Protein AF-A0A3D0MFG4-F1 (afdb_monomer)

Radius of gyration: 16.21 Å; Cα contacts (8 Å, |Δi|>4): 450; chains: 1; bounding box: 37×34×42 Å

Mean predicted aligned error: 3.25 Å

Sequence (166 aa):
GDESFPHTHDQAILLTYISLAGGPQNGRVGVNTDYAAEAFTHKVSNAGPGLFHIMALVHDGPGQPLSENDLPSGMRVDPELENPWFRSYRYQLAPGESTDLQSHINPSFVILGSEGLAHVSREDGVTRELAHAGEWAWREQDSTYQITNVGDTPVAITVNEGRLQQ

Structure (mmCIF, N/CA/C/O backbone):
data_AF-A0A3D0MFG4-F1
#
_entry.id   AF-A0A3D0MFG4-F1
#
loop_
_atom_site.group_PDB
_atom_site.id
_atom_site.type_symbol
_atom_sit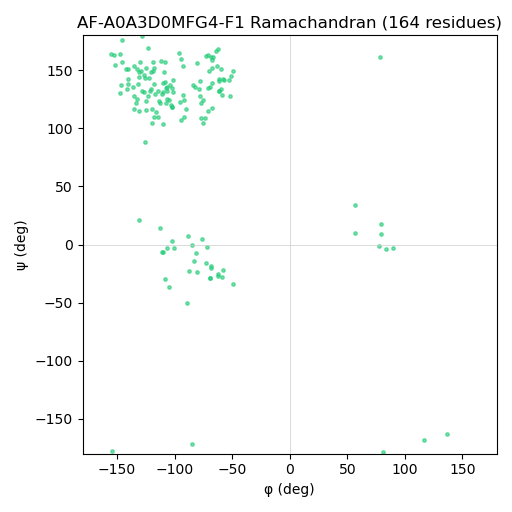e.label_atom_id
_atom_site.label_alt_id
_atom_site.label_comp_id
_atom_site.label_asym_id
_atom_site.label_entity_id
_atom_site.label_seq_id
_atom_site.pdbx_PDB_ins_code
_atom_site.Cartn_x
_atom_site.Cartn_y
_atom_site.Cartn_z
_atom_site.occupancy
_atom_site.B_iso_or_equiv
_atom_site.auth_seq_id
_atom_site.auth_comp_id
_atom_site.auth_asym_id
_atom_site.auth_atom_id
_atom_site.pdbx_PDB_model_num
ATOM 1 N N . GLY A 1 1 ? -10.976 -14.661 -20.027 1.00 84.00 1 GLY A N 1
ATOM 2 C CA . GLY A 1 1 ? -9.821 -14.007 -19.408 1.00 84.00 1 GLY A CA 1
ATOM 3 C C . GLY A 1 1 ? -9.540 -12.735 -20.160 1.00 84.00 1 GLY A C 1
ATOM 4 O O . GLY A 1 1 ? -9.895 -12.667 -21.332 1.00 84.00 1 GLY A O 1
ATOM 5 N N . ASP A 1 2 ? -8.913 -11.782 -19.488 1.00 92.81 2 ASP A N 1
ATOM 6 C CA . ASP A 1 2 ? -8.608 -10.456 -20.020 1.00 92.81 2 ASP A CA 1
ATOM 7 C C . ASP A 1 2 ? -7.094 -10.246 -20.039 1.00 92.81 2 ASP A C 1
ATOM 9 O O . ASP A 1 2 ? -6.350 -10.901 -19.307 1.00 92.81 2 ASP A O 1
ATOM 13 N N . GLU A 1 3 ? -6.625 -9.340 -20.887 1.00 96.00 3 GLU A N 1
ATOM 14 C CA . GLU A 1 3 ? -5.213 -8.991 -21.000 1.00 96.00 3 GLU A CA 1
ATOM 15 C C . GLU A 1 3 ? -5.084 -7.481 -21.196 1.00 96.00 3 GLU A C 1
ATOM 17 O O . GLU A 1 3 ? -5.857 -6.874 -21.940 1.00 96.00 3 GLU A O 1
ATOM 22 N N . SER A 1 4 ? -4.112 -6.867 -20.523 1.00 95.75 4 SER A N 1
ATOM 23 C CA . SER A 1 4 ? -3.796 -5.457 -20.728 1.00 95.75 4 SER A CA 1
ATOM 24 C C . SER A 1 4 ? -3.208 -5.220 -22.120 1.00 95.75 4 SER A C 1
ATOM 26 O O . SER A 1 4 ? -2.582 -6.094 -22.724 1.00 95.75 4 SER A O 1
ATOM 28 N N . PHE A 1 5 ? -3.274 -3.981 -22.599 1.00 97.56 5 PHE A N 1
ATOM 29 C CA . PHE A 1 5 ? -2.404 -3.579 -23.700 1.00 97.56 5 PHE A CA 1
ATOM 30 C C . PHE A 1 5 ? -0.924 -3.655 -23.287 1.00 97.56 5 PHE A C 1
ATOM 32 O O . PHE A 1 5 ? -0.610 -3.558 -22.089 1.00 97.56 5 PHE A O 1
ATOM 39 N N . PRO A 1 6 ? -0.013 -3.853 -24.260 1.00 97.69 6 PRO A N 1
ATOM 40 C CA . PRO A 1 6 ? 1.410 -3.749 -23.991 1.00 97.69 6 PRO A CA 1
ATOM 41 C C . PRO A 1 6 ? 1.732 -2.342 -23.487 1.00 97.69 6 PRO A C 1
ATOM 43 O O . PRO A 1 6 ? 1.263 -1.356 -24.054 1.00 97.69 6 PRO A O 1
ATOM 46 N N . HIS A 1 7 ? 2.514 -2.260 -22.419 1.00 96.31 7 HIS A N 1
ATOM 47 C CA . HIS A 1 7 ? 2.952 -1.002 -21.824 1.00 96.31 7 HIS A CA 1
ATOM 48 C C . HIS A 1 7 ? 4.361 -1.151 -21.261 1.00 96.31 7 HIS A C 1
ATOM 50 O O . HIS A 1 7 ? 4.804 -2.267 -20.981 1.00 96.31 7 HIS A O 1
ATOM 56 N N . THR A 1 8 ? 5.053 -0.024 -21.131 1.00 96.25 8 THR A N 1
ATOM 57 C CA . THR A 1 8 ? 6.445 0.037 -20.684 1.00 96.25 8 THR A CA 1
ATOM 58 C C . THR A 1 8 ? 6.521 0.617 -19.287 1.00 96.25 8 THR A C 1
ATOM 60 O O . THR A 1 8 ? 5.820 1.582 -18.992 1.00 96.25 8 THR A O 1
ATOM 63 N N . HIS A 1 9 ? 7.397 0.043 -18.470 1.00 96.00 9 HIS A N 1
ATOM 64 C CA . HIS A 1 9 ? 7.850 0.632 -17.216 1.00 96.00 9 HIS A CA 1
ATOM 65 C C . HIS A 1 9 ? 9.352 0.870 -17.284 1.00 96.00 9 HIS A C 1
ATOM 67 O O . HIS A 1 9 ? 10.082 0.008 -17.767 1.00 96.00 9 HIS A O 1
ATOM 73 N N . ASP A 1 10 ? 9.791 2.016 -16.785 1.00 96.25 10 ASP A N 1
ATOM 74 C CA . ASP A 1 10 ? 11.189 2.444 -16.653 1.00 96.25 10 ASP A CA 1
ATOM 75 C C . ASP A 1 10 ? 11.492 2.967 -15.231 1.00 96.25 10 ASP A C 1
ATOM 77 O O . ASP A 1 10 ? 12.440 3.712 -14.998 1.00 96.25 10 ASP A O 1
ATOM 81 N N . GLN A 1 11 ? 10.659 2.569 -14.265 1.00 96.94 11 GLN A N 1
ATOM 82 C CA . GLN A 1 11 ? 10.651 3.042 -12.882 1.00 96.94 11 GLN A CA 1
ATOM 83 C C . GLN A 1 11 ? 10.504 1.857 -11.927 1.00 96.94 11 GLN A C 1
ATOM 85 O O . GLN A 1 11 ? 9.905 0.840 -12.281 1.00 96.94 11 GLN A O 1
ATOM 90 N N . ALA A 1 12 ? 11.003 1.981 -10.695 1.00 97.50 12 ALA A N 1
ATOM 91 C CA . ALA A 1 12 ? 10.812 0.944 -9.684 1.00 97.50 12 ALA A CA 1
ATOM 92 C C . ALA A 1 12 ? 9.332 0.859 -9.285 1.00 97.50 12 ALA A C 1
ATOM 94 O O . ALA A 1 12 ? 8.671 1.884 -9.103 1.00 97.50 12 ALA A O 1
ATOM 95 N N . ILE A 1 13 ? 8.813 -0.361 -9.121 1.00 97.88 13 ILE A N 1
ATOM 96 C CA . ILE A 1 13 ? 7.400 -0.590 -8.790 1.00 97.88 13 ILE A CA 1
ATOM 97 C C . ILE A 1 13 ? 7.265 -1.503 -7.581 1.00 97.88 13 ILE A C 1
ATOM 99 O O . ILE A 1 13 ? 7.852 -2.586 -7.545 1.00 97.88 13 ILE A O 1
ATOM 103 N N . LEU A 1 14 ? 6.421 -1.094 -6.639 1.00 98.44 14 LEU A N 1
ATOM 104 C CA . LEU A 1 14 ? 5.855 -1.931 -5.591 1.00 98.44 14 LEU A CA 1
ATOM 105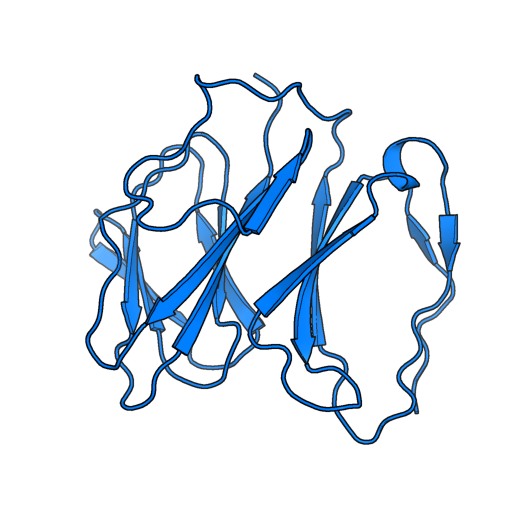 C C . LEU A 1 14 ? 4.422 -2.313 -5.965 1.00 98.44 14 LEU A C 1
ATOM 107 O O . LEU A 1 14 ? 3.608 -1.469 -6.333 1.00 98.44 14 LEU A O 1
ATOM 111 N N . LEU A 1 15 ? 4.111 -3.597 -5.855 1.00 98.25 15 LEU A N 1
ATOM 112 C CA . LEU A 1 15 ? 2.800 -4.167 -6.125 1.00 98.25 15 LEU A CA 1
ATOM 113 C C . LEU A 1 15 ? 2.202 -4.686 -4.823 1.00 98.25 15 LEU A C 1
ATOM 115 O O . LEU A 1 15 ? 2.787 -5.560 -4.186 1.00 98.25 15 LEU A O 1
ATOM 119 N N . THR A 1 16 ? 1.015 -4.207 -4.469 1.00 98.62 16 THR A N 1
ATOM 120 C CA . THR A 1 16 ? 0.172 -4.802 -3.429 1.00 98.62 16 THR A CA 1
ATOM 121 C C . THR A 1 16 ? -0.933 -5.605 -4.096 1.00 98.62 16 THR A C 1
ATOM 123 O O . THR A 1 16 ? -1.753 -5.070 -4.842 1.00 98.62 16 THR A O 1
ATOM 126 N N . TYR A 1 17 ? -0.957 -6.906 -3.834 1.00 98.19 17 TYR A N 1
ATOM 127 C CA . TYR A 1 17 ? -1.917 -7.831 -4.412 1.00 98.19 17 TYR A CA 1
ATOM 128 C C . TYR A 1 17 ? -3.158 -7.918 -3.519 1.00 98.19 17 TYR A C 1
ATOM 130 O O . TYR A 1 17 ? -3.083 -8.390 -2.383 1.00 98.19 17 TYR A O 1
ATOM 138 N N . ILE A 1 18 ? -4.309 -7.494 -4.044 1.00 98.44 18 ILE A N 1
ATOM 139 C CA . ILE A 1 18 ? -5.608 -7.601 -3.365 1.00 98.44 18 ILE A CA 1
ATOM 140 C C . ILE A 1 18 ? -6.254 -8.939 -3.716 1.00 98.44 18 ILE A C 1
ATOM 142 O O . ILE A 1 18 ? -6.612 -9.722 -2.836 1.00 98.44 18 ILE A O 1
ATOM 146 N N . SER A 1 19 ? -6.316 -9.260 -5.008 1.00 97.62 19 SER A N 1
ATOM 147 C CA . SER A 1 19 ? -6.799 -10.545 -5.514 1.00 97.62 19 SER A CA 1
ATOM 148 C C . SER A 1 19 ? -6.156 -10.909 -6.852 1.00 97.62 19 SER A C 1
ATOM 150 O O . SER A 1 19 ? -5.680 -10.057 -7.602 1.00 97.62 19 SER A O 1
ATOM 152 N N . LEU A 1 20 ? -6.109 -12.209 -7.130 1.00 95.88 20 LEU A N 1
ATOM 153 C CA . LEU A 1 20 ? -5.687 -12.785 -8.405 1.00 95.88 20 LEU A CA 1
ATOM 154 C C . LEU A 1 20 ? -6.754 -13.777 -8.889 1.00 95.88 20 LEU A C 1
ATOM 156 O O . LEU A 1 20 ? -7.724 -14.060 -8.186 1.00 95.88 20 LEU A O 1
ATOM 160 N N . ALA A 1 21 ? -6.533 -14.389 -10.056 1.00 93.81 21 ALA A N 1
ATOM 161 C CA . ALA A 1 21 ? -7.414 -15.419 -10.618 1.00 93.81 21 ALA A CA 1
ATOM 162 C C . ALA A 1 21 ? -7.778 -16.540 -9.621 1.00 93.81 21 ALA A C 1
ATOM 164 O O . ALA A 1 21 ? -8.891 -17.064 -9.663 1.00 93.81 21 ALA A O 1
ATOM 165 N N . GLY A 1 22 ? -6.844 -16.886 -8.725 1.00 93.50 22 GLY A N 1
ATOM 166 C CA . GLY A 1 22 ? -7.007 -17.903 -7.682 1.00 93.50 22 GLY A CA 1
ATOM 167 C C . GLY A 1 22 ? -7.671 -17.424 -6.384 1.00 93.50 22 GLY A C 1
ATOM 168 O O . GLY A 1 22 ? -7.841 -18.235 -5.480 1.00 93.50 22 GLY A O 1
ATOM 169 N N . GLY A 1 23 ? -8.040 -16.143 -6.273 1.00 95.00 23 GLY A N 1
ATOM 170 C CA . GLY A 1 23 ? -8.718 -15.571 -5.107 1.00 95.00 23 GLY A CA 1
ATOM 171 C C . GLY A 1 23 ? -7.926 -14.481 -4.368 1.00 95.00 23 GLY A C 1
ATOM 172 O O . GLY A 1 23 ? -6.921 -13.973 -4.886 1.00 95.00 23 GLY A O 1
ATOM 173 N N . PRO A 1 24 ? -8.392 -14.096 -3.163 1.00 96.62 24 PRO A N 1
ATOM 174 C CA . PRO A 1 24 ? -7.794 -13.034 -2.358 1.00 96.62 24 PRO A CA 1
ATOM 175 C C . PRO A 1 24 ? -6.315 -13.278 -2.052 1.00 96.62 24 PRO A C 1
ATOM 177 O O . PRO A 1 24 ? -5.896 -14.403 -1.787 1.00 96.62 24 PRO A O 1
ATOM 180 N N . GLN A 1 25 ? -5.527 -12.207 -2.079 1.00 98.00 25 GLN A N 1
ATOM 181 C CA . GLN A 1 25 ? -4.101 -12.198 -1.734 1.00 98.00 25 GLN A CA 1
ATOM 182 C C . GLN A 1 25 ? -3.823 -11.432 -0.430 1.00 98.00 25 GLN A C 1
ATOM 184 O O . GLN A 1 25 ? -2.709 -11.484 0.101 1.00 98.00 25 GLN A O 1
ATOM 189 N N . ASN A 1 26 ? -4.849 -10.778 0.124 1.00 97.50 26 ASN A N 1
ATOM 190 C CA . ASN A 1 26 ? -4.843 -10.145 1.441 1.00 97.50 26 ASN A CA 1
ATOM 191 C C . ASN A 1 26 ? -3.732 -9.094 1.614 1.00 97.50 26 ASN A C 1
ATOM 193 O O . ASN A 1 26 ? -3.163 -8.984 2.699 1.00 97.50 26 ASN A O 1
ATOM 197 N N . GLY A 1 27 ? -3.380 -8.367 0.552 1.00 97.62 27 GLY A N 1
ATOM 198 C CA . GLY A 1 27 ? -2.374 -7.306 0.602 1.00 97.62 27 GLY A CA 1
ATOM 199 C C . GLY A 1 27 ? -0.919 -7.785 0.581 1.00 97.62 27 GLY A C 1
ATOM 200 O O . GLY A 1 27 ? -0.031 -7.017 0.946 1.00 97.62 27 GLY A O 1
ATOM 201 N N . ARG A 1 28 ? -0.647 -9.031 0.161 1.00 97.56 28 ARG A N 1
ATOM 202 C CA . ARG A 1 28 ? 0.730 -9.501 -0.098 1.00 97.56 28 ARG A CA 1
ATOM 203 C C . ARG A 1 28 ? 1.452 -8.516 -1.019 1.00 97.56 28 ARG A C 1
ATOM 205 O O . ARG A 1 28 ? 0.827 -7.995 -1.942 1.00 97.56 28 ARG A O 1
ATOM 212 N N . VAL A 1 29 ? 2.755 -8.324 -0.823 1.00 98.12 29 VAL A N 1
ATOM 213 C CA . VAL A 1 29 ? 3.550 -7.422 -1.668 1.00 98.12 29 VAL A CA 1
ATOM 214 C C . VAL A 1 29 ? 4.569 -8.136 -2.554 1.00 98.12 29 VAL A C 1
ATOM 216 O O . VAL A 1 29 ? 4.962 -9.278 -2.315 1.00 98.12 29 VAL A O 1
ATOM 219 N N . GLY A 1 30 ? 4.972 -7.458 -3.625 1.00 97.88 30 GLY A N 1
ATOM 220 C CA . GLY A 1 30 ? 6.092 -7.824 -4.490 1.00 97.88 30 GLY A CA 1
ATOM 221 C C . GLY A 1 30 ? 6.643 -6.589 -5.194 1.00 97.88 30 GLY A C 1
ATOM 222 O O . GLY A 1 30 ? 5.978 -5.559 -5.231 1.00 97.88 30 GLY A O 1
ATOM 223 N N . VAL A 1 31 ? 7.848 -6.674 -5.751 1.00 97.81 31 VAL A N 1
ATOM 224 C CA . VAL A 1 31 ? 8.508 -5.535 -6.407 1.00 97.81 31 VAL A CA 1
ATOM 225 C C . VAL A 1 31 ? 9.084 -5.914 -7.759 1.00 97.81 31 VAL A C 1
ATOM 227 O O . VAL A 1 31 ? 9.508 -7.049 -7.952 1.00 97.81 31 VAL A O 1
ATOM 230 N N . ASN A 1 32 ? 9.147 -4.928 -8.650 1.00 97.19 32 ASN A N 1
ATOM 231 C CA . ASN A 1 32 ? 9.938 -4.958 -9.873 1.00 97.19 32 ASN A CA 1
ATOM 232 C C . ASN A 1 32 ? 10.843 -3.719 -9.870 1.00 97.19 32 ASN A C 1
ATOM 234 O O . ASN A 1 32 ? 10.444 -2.648 -10.325 1.00 97.19 32 ASN A O 1
ATOM 238 N N . THR A 1 33 ? 12.033 -3.835 -9.279 1.00 96.81 33 THR A N 1
ATOM 239 C CA . THR A 1 33 ? 12.998 -2.722 -9.196 1.00 96.81 33 THR A CA 1
ATOM 240 C C . THR A 1 33 ? 13.911 -2.641 -10.411 1.00 96.81 33 THR A C 1
ATOM 242 O O . THR A 1 33 ? 14.411 -1.564 -10.713 1.00 96.81 33 THR A O 1
ATOM 245 N N . ASP A 1 34 ? 14.091 -3.747 -11.136 1.00 95.31 34 ASP A N 1
ATOM 246 C CA . ASP A 1 34 ? 14.975 -3.812 -12.308 1.00 95.31 34 ASP A CA 1
ATOM 247 C C . ASP A 1 34 ? 14.524 -2.865 -13.431 1.00 95.31 34 ASP A C 1
ATOM 249 O O . ASP A 1 34 ? 15.349 -2.365 -14.193 1.00 95.31 34 ASP A O 1
ATOM 253 N N . TYR A 1 35 ? 13.229 -2.531 -13.468 1.00 94.75 35 TYR A N 1
ATOM 254 C CA . TYR A 1 35 ? 12.659 -1.556 -14.399 1.00 94.75 35 TYR A CA 1
ATOM 255 C C . TYR A 1 35 ? 13.289 -0.165 -14.269 1.00 94.75 35 TYR A C 1
ATOM 257 O O . TYR A 1 35 ? 13.364 0.551 -15.259 1.00 94.75 35 TYR A O 1
ATOM 265 N N . ALA A 1 36 ? 13.800 0.206 -13.088 1.00 92.75 36 ALA A N 1
ATOM 266 C CA . ALA A 1 36 ? 14.506 1.473 -12.898 1.00 92.75 36 ALA A CA 1
ATOM 267 C C . ALA A 1 36 ? 15.866 1.530 -13.623 1.00 92.75 36 ALA A C 1
ATOM 269 O O . ALA A 1 36 ? 16.420 2.612 -13.805 1.00 92.75 36 ALA A O 1
ATOM 270 N N . ALA A 1 37 ? 16.430 0.378 -14.003 1.00 92.75 37 ALA A N 1
ATOM 271 C CA . ALA A 1 37 ? 17.692 0.286 -14.734 1.00 92.75 37 ALA A CA 1
ATOM 272 C C . ALA A 1 37 ? 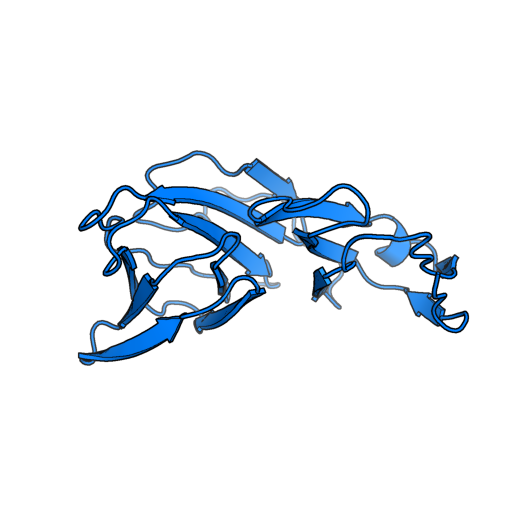17.484 -0.057 -16.217 1.00 92.75 37 ALA A C 1
ATOM 274 O O . ALA A 1 37 ? 18.212 0.450 -17.072 1.00 92.75 37 ALA A O 1
ATOM 275 N N . GLU A 1 38 ? 16.502 -0.906 -16.529 1.00 94.75 38 GLU A N 1
ATOM 276 C CA . GLU A 1 38 ? 16.191 -1.334 -17.891 1.00 94.75 38 GLU A CA 1
ATOM 277 C C . GLU A 1 38 ? 14.682 -1.292 -18.143 1.00 94.75 38 GLU A C 1
ATOM 279 O O . GLU A 1 38 ? 13.909 -2.034 -17.535 1.00 94.75 38 GLU A O 1
ATOM 284 N N . ALA A 1 39 ? 14.268 -0.437 -19.082 1.00 95.75 39 ALA A N 1
ATOM 285 C CA . ALA A 1 39 ? 12.868 -0.305 -19.450 1.00 95.75 39 ALA A CA 1
ATOM 286 C C . ALA A 1 39 ? 12.312 -1.628 -20.001 1.00 95.75 39 ALA A C 1
ATOM 288 O O . ALA A 1 39 ? 12.891 -2.233 -20.906 1.00 95.75 39 ALA A O 1
ATOM 289 N N . PHE A 1 40 ? 11.148 -2.045 -19.507 1.00 96.81 40 PHE A N 1
ATOM 290 C CA . PHE A 1 40 ? 10.544 -3.325 -19.861 1.00 96.81 40 PHE A CA 1
ATOM 291 C C . PHE A 1 40 ? 9.121 -3.151 -20.391 1.00 96.81 40 PHE A C 1
ATOM 293 O O . PHE A 1 40 ? 8.254 -2.594 -19.715 1.00 96.81 40 PHE A O 1
ATOM 300 N N . THR A 1 41 ? 8.868 -3.647 -21.606 1.00 97.62 41 THR A N 1
ATOM 301 C CA . THR A 1 41 ? 7.529 -3.687 -22.207 1.00 97.62 41 THR A CA 1
ATOM 302 C C . THR A 1 41 ? 6.880 -5.042 -21.974 1.00 97.62 41 THR A C 1
ATOM 304 O O . THR A 1 41 ? 7.386 -6.070 -22.425 1.00 97.62 41 THR A O 1
ATOM 307 N N . HIS A 1 42 ? 5.707 -5.047 -21.348 1.00 96.44 42 HIS A N 1
ATOM 308 C CA . HIS A 1 42 ? 4.984 -6.280 -21.041 1.00 96.44 42 HIS A CA 1
ATOM 309 C C . HIS A 1 42 ? 3.470 -6.132 -21.125 1.00 96.44 42 HIS A C 1
ATOM 311 O O . HIS A 1 42 ? 2.933 -5.047 -21.353 1.00 96.44 42 HIS A O 1
ATOM 317 N N . LYS A 1 43 ? 2.786 -7.257 -20.935 1.00 97.00 43 LYS A N 1
ATOM 318 C CA . LYS A 1 43 ? 1.339 -7.335 -20.766 1.00 97.00 43 LYS A CA 1
ATOM 319 C C . LYS A 1 43 ? 1.025 -8.068 -19.473 1.00 97.00 43 LYS A C 1
ATOM 321 O O . LYS A 1 43 ? 1.783 -8.941 -19.056 1.00 97.00 43 LYS A O 1
ATOM 326 N N . VAL A 1 44 ? -0.119 -7.753 -18.885 1.00 95.19 44 VAL A N 1
ATOM 327 C CA . VAL A 1 44 ? -0.640 -8.445 -17.708 1.00 95.19 44 VAL A CA 1
ATOM 328 C C . VAL A 1 44 ? -1.894 -9.203 -18.115 1.00 95.19 44 VAL A C 1
ATOM 330 O O . VAL A 1 44 ? -2.848 -8.599 -18.605 1.00 95.19 44 VAL A O 1
ATOM 333 N N . SER A 1 45 ? -1.894 -10.518 -17.913 1.00 94.88 45 SER A N 1
ATOM 334 C CA . SER A 1 45 ? -3.007 -11.396 -18.285 1.00 94.88 45 SER A CA 1
ATOM 335 C C . SER A 1 45 ? -3.726 -11.919 -17.034 1.00 94.88 45 SER A C 1
ATOM 337 O O . SER A 1 45 ? -3.093 -12.330 -16.062 1.00 94.88 45 SER A O 1
ATOM 339 N N . ASN A 1 46 ? -5.058 -11.967 -17.077 1.00 96.12 46 ASN A N 1
ATOM 340 C CA . ASN A 1 46 ? -5.909 -12.629 -16.094 1.00 96.12 46 ASN A CA 1
ATOM 341 C C . ASN A 1 46 ? -6.730 -13.727 -16.780 1.00 96.12 46 ASN A C 1
ATOM 343 O O . ASN A 1 46 ? -7.723 -13.454 -17.456 1.00 96.12 46 ASN A O 1
ATOM 347 N N . ALA A 1 47 ? -6.352 -14.990 -16.585 1.00 91.81 47 ALA A N 1
ATOM 348 C CA . ALA A 1 47 ? -7.084 -16.118 -17.161 1.00 91.81 47 ALA A CA 1
ATOM 349 C C . ALA A 1 47 ? -8.486 -16.315 -16.540 1.00 91.81 47 ALA A C 1
ATOM 351 O O . ALA A 1 47 ? -9.357 -16.899 -17.191 1.00 91.81 47 ALA A O 1
ATOM 352 N N . GLY A 1 48 ? -8.730 -15.779 -15.338 1.00 92.50 48 GLY A N 1
ATOM 353 C CA . GLY A 1 48 ? -9.940 -16.013 -14.548 1.00 92.50 48 GLY A CA 1
ATOM 354 C C . GLY A 1 48 ? -9.908 -17.336 -13.760 1.00 92.50 48 GLY A C 1
ATOM 355 O O . GLY A 1 48 ? -8.914 -18.062 -13.808 1.00 92.50 48 GLY A O 1
ATOM 356 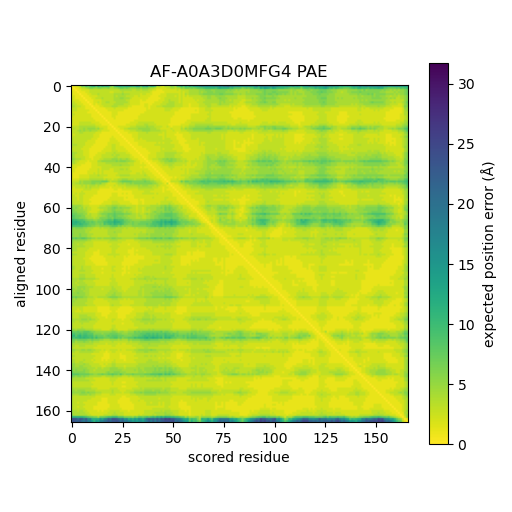N N . PRO A 1 49 ? -10.984 -17.662 -13.017 1.00 93.50 49 PRO A N 1
ATOM 357 C CA . PRO A 1 49 ? -12.258 -16.938 -12.971 1.00 93.50 49 PRO A CA 1
ATOM 358 C C . PRO A 1 49 ? -12.268 -15.732 -12.016 1.00 93.50 49 PRO A C 1
ATOM 360 O O . PRO A 1 49 ? -13.190 -14.927 -12.088 1.00 93.50 49 PRO A O 1
ATOM 363 N N . GLY A 1 50 ? -11.282 -15.604 -11.123 1.00 93.06 50 GLY A N 1
ATOM 364 C CA . GLY A 1 50 ? -11.211 -14.509 -10.154 1.00 93.06 50 GLY A CA 1
ATOM 365 C C . GLY A 1 50 ? -10.837 -13.152 -10.760 1.00 93.06 50 GLY A C 1
ATOM 366 O O . GLY A 1 50 ? -10.273 -13.063 -11.856 1.00 93.06 50 GLY A O 1
ATOM 367 N N . LEU A 1 51 ? -11.125 -12.088 -10.008 1.00 92.50 51 LEU A N 1
ATOM 368 C CA . LEU A 1 51 ? -10.662 -10.740 -10.322 1.00 92.50 51 LEU A CA 1
ATOM 369 C C . LEU A 1 51 ? -9.150 -10.641 -10.083 1.00 92.50 51 LEU A C 1
ATOM 371 O O . LEU A 1 51 ? -8.645 -11.087 -9.056 1.00 92.50 51 LEU A O 1
ATOM 375 N N . PH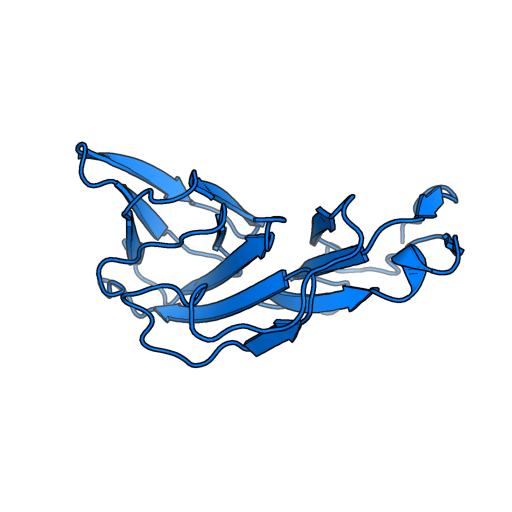E A 1 52 ? -8.441 -10.035 -11.031 1.00 95.88 52 PHE A N 1
ATOM 376 C CA . PHE A 1 52 ? -7.074 -9.572 -10.832 1.00 95.88 52 PHE A CA 1
ATOM 377 C C . PHE A 1 52 ? -7.145 -8.119 -10.358 1.00 95.88 52 PHE A C 1
ATOM 379 O O . PHE A 1 52 ? -7.524 -7.240 -11.130 1.00 95.88 52 PHE A O 1
ATOM 386 N N . HIS A 1 53 ? -6.811 -7.876 -9.093 1.00 96.75 53 HIS A N 1
ATOM 387 C CA . HIS A 1 53 ? -6.818 -6.553 -8.479 1.00 96.75 53 HIS A CA 1
ATOM 388 C C . HIS A 1 53 ? -5.491 -6.328 -7.756 1.00 96.75 53 HIS A C 1
ATOM 390 O O . HIS A 1 53 ? -5.161 -7.012 -6.783 1.00 96.75 53 HIS A O 1
ATOM 396 N N . ILE A 1 54 ? -4.726 -5.361 -8.256 1.00 96.94 54 ILE A N 1
ATOM 397 C CA . ILE A 1 54 ? -3.453 -4.933 -7.683 1.00 96.94 54 ILE A CA 1
ATOM 398 C C . ILE A 1 54 ? -3.455 -3.417 -7.511 1.00 96.94 54 ILE A C 1
ATOM 400 O O . ILE A 1 54 ? -4.041 -2.700 -8.321 1.00 96.94 54 ILE A O 1
ATOM 404 N N . MET A 1 55 ? -2.740 -2.949 -6.496 1.00 97.75 55 MET A N 1
ATOM 405 C CA . MET A 1 55 ? -2.359 -1.551 -6.338 1.00 97.75 55 MET A CA 1
ATOM 406 C C . MET A 1 55 ? -0.879 -1.440 -6.693 1.00 97.75 55 MET A C 1
ATOM 408 O O . MET A 1 55 ? -0.059 -2.160 -6.123 1.00 97.75 55 MET A O 1
ATOM 412 N N . ALA A 1 56 ? -0.537 -0.577 -7.646 1.00 96.62 56 ALA A N 1
ATOM 413 C CA . ALA A 1 56 ? 0.846 -0.337 -8.045 1.00 96.62 56 ALA A CA 1
ATOM 414 C C . ALA A 1 56 ? 1.302 1.031 -7.533 1.00 96.62 56 ALA A C 1
ATOM 416 O O . ALA A 1 56 ? 0.703 2.051 -7.872 1.00 96.62 56 ALA A O 1
ATOM 417 N N . LEU A 1 57 ? 2.366 1.043 -6.734 1.00 96.75 57 LEU A N 1
ATOM 418 C CA . LEU A 1 57 ? 3.086 2.247 -6.344 1.00 96.75 57 LEU A CA 1
ATOM 419 C C . LEU A 1 57 ? 4.364 2.332 -7.178 1.00 96.75 57 LEU A C 1
ATOM 421 O O . LEU A 1 57 ? 5.216 1.449 -7.109 1.00 96.75 57 LEU A O 1
ATOM 425 N N . VAL A 1 58 ? 4.476 3.391 -7.973 1.00 95.69 58 VAL A N 1
ATOM 426 C CA . VAL A 1 58 ? 5.602 3.623 -8.882 1.00 95.69 58 VAL A CA 1
ATOM 427 C C . VAL A 1 58 ? 6.483 4.729 -8.313 1.00 95.69 58 VAL A C 1
ATOM 429 O O . VAL A 1 58 ? 5.967 5.746 -7.850 1.00 95.69 58 VAL A O 1
ATOM 432 N N . HIS A 1 59 ? 7.799 4.530 -8.335 1.00 95.50 59 HIS A N 1
ATOM 433 C CA . HIS A 1 59 ? 8.768 5.474 -7.791 1.00 95.50 59 HIS A CA 1
ATOM 434 C C . HIS A 1 59 ? 9.737 5.960 -8.873 1.00 95.50 59 HIS A C 1
ATOM 436 O O . HIS A 1 59 ? 10.534 5.183 -9.392 1.00 95.50 59 HIS A O 1
ATOM 442 N N . ASP A 1 60 ? 9.704 7.266 -9.152 1.00 91.44 60 ASP A N 1
ATOM 443 C CA . ASP A 1 60 ? 10.451 7.929 -10.240 1.00 91.44 60 ASP A CA 1
ATOM 444 C C . ASP A 1 60 ? 11.872 8.397 -9.849 1.00 91.44 60 ASP A C 1
ATOM 446 O O . ASP A 1 60 ? 12.553 9.126 -10.561 1.00 91.44 60 ASP A O 1
ATOM 450 N N . GLY A 1 61 ? 12.329 8.030 -8.653 1.00 90.94 61 GLY A N 1
ATOM 451 C CA . GLY A 1 61 ? 13.684 8.323 -8.171 1.00 90.94 61 GLY A CA 1
ATOM 452 C C . GLY A 1 61 ? 14.678 7.170 -8.374 1.00 90.94 61 GLY A C 1
ATOM 453 O O . GLY A 1 61 ? 14.260 6.021 -8.513 1.00 90.94 61 GLY A O 1
ATOM 454 N N . PRO A 1 62 ? 15.996 7.428 -8.255 1.00 90.25 62 PRO A N 1
ATOM 455 C CA . PRO A 1 62 ? 17.044 6.407 -8.357 1.00 90.25 62 PRO A CA 1
ATOM 456 C C . PRO A 1 62 ? 17.107 5.461 -7.140 1.00 90.25 62 PRO A C 1
ATOM 458 O O . PRO A 1 62 ? 17.922 4.542 -7.122 1.00 90.25 62 PRO A O 1
ATOM 461 N N . GLY A 1 63 ? 16.259 5.686 -6.130 1.00 92.19 63 GLY A N 1
ATOM 462 C CA . GLY A 1 63 ? 16.312 5.013 -4.835 1.00 92.19 63 GLY A CA 1
ATOM 463 C C . GLY A 1 63 ? 17.404 5.599 -3.939 1.00 92.19 63 GLY A C 1
ATOM 464 O O . GLY A 1 63 ? 18.313 6.286 -4.403 1.00 92.19 63 GLY A O 1
ATOM 465 N N . GLN A 1 64 ? 17.305 5.345 -2.638 1.00 88.38 64 GLN A N 1
ATOM 466 C CA . GLN A 1 64 ? 18.310 5.738 -1.653 1.00 88.38 64 GLN A CA 1
ATOM 467 C C . GLN A 1 64 ? 18.770 4.529 -0.841 1.00 88.38 64 GLN A C 1
ATOM 469 O O . GLN A 1 64 ? 17.942 3.678 -0.501 1.00 88.38 64 GLN A O 1
ATOM 474 N N . PRO A 1 65 ? 20.062 4.430 -0.476 1.00 90.81 65 PRO A N 1
ATOM 475 C CA . PRO A 1 65 ? 20.524 3.400 0.445 1.00 90.81 65 PRO A CA 1
ATOM 476 C C . PRO A 1 65 ? 19.656 3.334 1.708 1.00 90.81 65 PRO A C 1
ATOM 478 O O . PRO A 1 65 ? 19.075 4.331 2.144 1.00 90.81 65 PRO A O 1
ATOM 481 N N . LEU A 1 66 ? 19.544 2.141 2.287 1.00 90.00 66 LEU A N 1
ATOM 482 C CA . LEU A 1 66 ? 18.865 1.979 3.570 1.00 90.00 66 LEU A CA 1
ATOM 483 C C . LEU A 1 66 ? 19.597 2.799 4.639 1.00 90.00 66 LEU A C 1
ATOM 485 O O . LEU A 1 66 ? 20.828 2.869 4.637 1.00 90.00 66 LEU A O 1
ATOM 489 N N . SER A 1 67 ? 18.839 3.423 5.534 1.00 85.88 67 SER A N 1
ATOM 490 C CA . SER A 1 67 ? 19.358 4.277 6.598 1.00 85.88 67 SER A CA 1
ATOM 491 C C . SER A 1 67 ? 18.555 4.034 7.867 1.00 85.88 67 SER A C 1
ATOM 493 O O . SER A 1 67 ? 17.346 3.877 7.810 1.00 85.88 67 SER A O 1
ATOM 495 N N . GLU A 1 68 ? 19.193 4.041 9.032 1.00 84.81 68 GLU A N 1
ATOM 496 C CA . GLU A 1 68 ? 18.450 3.975 10.301 1.00 84.81 68 GLU A CA 1
ATOM 497 C C . GLU A 1 68 ? 17.720 5.295 10.610 1.00 84.81 68 GLU A C 1
ATOM 499 O O . GLU A 1 68 ? 16.809 5.330 11.432 1.00 84.81 68 GLU A O 1
ATOM 504 N N . ASN A 1 69 ? 18.088 6.384 9.926 1.00 85.75 69 ASN A N 1
ATOM 505 C CA . ASN A 1 69 ? 17.520 7.713 10.153 1.00 85.75 69 ASN A CA 1
ATOM 506 C C . ASN A 1 69 ? 16.172 7.938 9.452 1.00 85.75 69 ASN A C 1
ATOM 508 O O . ASN A 1 69 ? 15.573 8.989 9.658 1.00 85.75 69 ASN A O 1
ATOM 512 N N . ASP A 1 70 ? 15.712 7.010 8.608 1.00 88.56 70 ASP A N 1
ATOM 513 C CA . ASP A 1 70 ? 14.433 7.122 7.892 1.00 88.56 70 ASP A CA 1
ATOM 514 C C . ASP A 1 70 ? 13.392 6.085 8.350 1.00 88.56 70 ASP A C 1
ATOM 516 O O . ASP A 1 70 ? 12.391 5.860 7.664 1.00 88.56 70 ASP A O 1
ATOM 520 N N . LEU A 1 71 ? 13.631 5.435 9.493 1.00 92.12 71 LEU A N 1
ATOM 521 C CA . LEU A 1 71 ? 12.715 4.455 10.067 1.00 92.12 71 LEU A CA 1
ATOM 522 C C . LEU A 1 71 ? 11.435 5.139 10.576 1.00 92.12 71 LEU A C 1
ATOM 524 O O . LEU A 1 71 ? 11.520 6.160 11.266 1.00 92.12 71 LEU A O 1
ATOM 528 N N . PRO A 1 72 ? 10.245 4.580 10.298 1.00 94.69 72 PRO A N 1
ATOM 529 C CA . PRO A 1 72 ? 9.016 5.056 10.910 1.00 94.69 72 PRO A CA 1
ATOM 530 C C . PRO A 1 72 ? 8.957 4.685 12.394 1.00 94.69 72 PRO A C 1
ATOM 532 O O . PRO A 1 72 ? 9.641 3.785 12.886 1.00 94.69 72 PRO A O 1
ATOM 535 N N . SER A 1 73 ? 8.063 5.359 13.106 1.00 95.44 73 SER A N 1
ATOM 536 C CA . SER A 1 73 ? 7.752 5.093 14.511 1.00 95.44 73 SER A CA 1
ATOM 537 C C . SER A 1 73 ? 6.374 4.445 14.659 1.00 95.44 73 SER A C 1
ATOM 539 O O . SER A 1 73 ? 5.520 4.578 13.785 1.00 95.44 73 SER A O 1
ATOM 541 N N . GLY A 1 74 ? 6.151 3.727 15.766 1.00 95.44 74 GLY A N 1
ATOM 542 C CA . GLY A 1 74 ? 4.856 3.092 16.057 1.00 95.44 74 GLY A CA 1
ATOM 543 C C . GLY A 1 74 ? 4.603 1.777 15.312 1.00 95.44 74 GLY A C 1
ATOM 544 O O . GLY A 1 74 ? 3.498 1.229 15.355 1.00 95.44 74 GLY A O 1
ATOM 545 N N . MET A 1 75 ? 5.617 1.240 14.633 1.00 95.75 75 MET A N 1
ATOM 546 C CA . MET A 1 75 ? 5.510 -0.052 13.962 1.00 95.75 75 MET A CA 1
ATOM 547 C C . MET A 1 75 ? 5.638 -1.184 14.988 1.00 95.75 75 MET A C 1
ATOM 549 O O . MET A 1 75 ? 6.580 -1.220 15.774 1.00 95.75 75 MET A O 1
ATOM 553 N N . ARG A 1 76 ? 4.677 -2.118 14.980 1.00 93.69 76 ARG A N 1
ATOM 554 C CA . ARG A 1 76 ? 4.663 -3.322 15.840 1.00 93.69 76 ARG A CA 1
ATOM 555 C C . ARG A 1 76 ? 5.116 -4.591 15.115 1.00 93.69 76 ARG A C 1
ATOM 557 O O . ARG A 1 76 ? 5.143 -5.662 15.714 1.00 93.69 76 ARG A O 1
ATOM 564 N N . VAL A 1 77 ? 5.394 -4.481 13.821 1.00 95.44 77 VAL A N 1
ATOM 565 C CA . VAL A 1 77 ? 5.801 -5.584 12.950 1.00 95.44 77 VAL A CA 1
ATOM 566 C C . VAL A 1 77 ? 7.034 -5.158 12.170 1.00 95.44 77 VAL A C 1
ATOM 568 O O . VAL A 1 77 ? 7.185 -3.976 11.850 1.00 95.44 77 VAL A O 1
ATOM 571 N N . ASP A 1 78 ? 7.889 -6.124 11.856 1.00 96.12 78 ASP A N 1
ATOM 572 C CA . ASP A 1 78 ? 9.005 -5.911 10.941 1.00 96.12 78 ASP A CA 1
ATOM 573 C C . ASP A 1 78 ? 8.479 -5.651 9.518 1.00 96.12 78 ASP A C 1
ATOM 575 O O . ASP A 1 78 ? 7.390 -6.128 9.163 1.00 96.12 78 ASP A O 1
ATOM 579 N N . PRO A 1 79 ? 9.217 -4.898 8.684 1.00 96.69 79 PRO A N 1
ATOM 580 C CA . PRO A 1 79 ? 8.838 -4.723 7.291 1.00 96.69 79 PRO A CA 1
ATOM 581 C C . PRO A 1 79 ? 8.830 -6.077 6.559 1.00 96.69 79 PRO A C 1
ATOM 583 O O . PRO A 1 79 ? 9.786 -6.848 6.629 1.00 96.69 79 PRO A O 1
ATOM 586 N N . GLU A 1 80 ? 7.756 -6.358 5.814 1.00 96.88 80 GLU A N 1
ATOM 587 C CA . GLU A 1 80 ? 7.676 -7.514 4.902 1.00 96.88 80 GLU A CA 1
ATOM 588 C C . GLU A 1 80 ? 8.609 -7.314 3.698 1.00 96.88 80 GLU A C 1
ATOM 590 O O . GLU A 1 80 ? 9.115 -8.275 3.117 1.00 96.88 80 GLU A O 1
ATOM 595 N N . LEU A 1 81 ? 8.842 -6.052 3.327 1.00 97.56 81 LEU A N 1
ATOM 596 C CA . LEU A 1 81 ? 9.736 -5.663 2.251 1.00 97.56 81 LEU A CA 1
ATOM 597 C C . LEU A 1 81 ? 10.403 -4.327 2.569 1.00 97.56 81 LEU A C 1
ATOM 599 O O . LEU A 1 81 ? 9.740 -3.381 2.985 1.00 97.56 81 LEU A O 1
ATOM 603 N N . GLU A 1 82 ? 11.700 -4.234 2.298 1.00 96.81 82 GLU A N 1
ATOM 604 C CA . GLU A 1 82 ? 12.458 -2.992 2.394 1.00 96.81 82 GLU A CA 1
ATOM 605 C C . GLU A 1 82 ? 13.572 -2.977 1.341 1.00 96.81 82 GLU A C 1
ATOM 607 O O . GLU A 1 82 ? 14.311 -3.949 1.179 1.00 96.81 82 GLU A O 1
ATOM 612 N N . ASN A 1 83 ? 13.664 -1.889 0.578 1.00 96.06 83 ASN A N 1
ATOM 613 C CA . ASN A 1 83 ? 14.672 -1.689 -0.459 1.00 96.06 83 ASN A CA 1
ATOM 614 C C . ASN A 1 83 ? 14.922 -0.182 -0.693 1.00 96.06 83 ASN A C 1
ATOM 616 O O . ASN A 1 83 ? 14.323 0.656 -0.013 1.00 96.06 83 ASN A O 1
ATOM 620 N N . PRO A 1 84 ? 15.792 0.205 -1.646 1.00 95.88 84 PRO A N 1
ATOM 621 C CA . PRO A 1 84 ? 16.105 1.610 -1.870 1.00 95.88 84 PRO A CA 1
ATOM 622 C C . PRO A 1 84 ? 14.926 2.540 -2.202 1.00 95.88 84 PRO A C 1
ATOM 624 O O . PRO A 1 84 ? 15.040 3.744 -2.000 1.00 95.88 84 PRO A O 1
ATOM 627 N N . TRP A 1 85 ? 13.807 2.011 -2.694 1.00 96.94 85 TRP A N 1
ATOM 628 C CA . TRP A 1 85 ? 12.644 2.787 -3.138 1.00 96.94 85 TRP A CA 1
ATOM 629 C C . TRP A 1 85 ? 11.443 2.668 -2.205 1.00 96.94 85 TRP A C 1
ATOM 631 O O . TRP A 1 85 ? 10.624 3.581 -2.135 1.00 96.94 85 TRP A O 1
ATOM 641 N N . PHE A 1 86 ? 11.306 1.538 -1.515 1.00 97.50 86 PHE A N 1
ATOM 642 C CA . PHE A 1 86 ? 10.076 1.178 -0.826 1.00 97.50 86 PHE A CA 1
ATOM 643 C C . PHE A 1 86 ? 10.339 0.527 0.519 1.00 97.50 86 PHE A C 1
ATOM 645 O O . PHE A 1 86 ? 11.309 -0.212 0.697 1.00 97.50 86 PHE A O 1
ATOM 652 N N . ARG A 1 87 ? 9.387 0.724 1.426 1.00 97.44 87 ARG A N 1
ATOM 653 C CA . ARG A 1 87 ? 9.235 -0.072 2.642 1.00 97.44 87 ARG A CA 1
ATOM 654 C C . ARG A 1 87 ? 7.777 -0.483 2.769 1.00 97.44 87 ARG A C 1
ATOM 656 O O . ARG A 1 87 ? 6.897 0.313 2.471 1.00 97.44 87 ARG A O 1
ATOM 663 N N . SER A 1 88 ? 7.499 -1.718 3.161 1.00 98.38 88 SER A N 1
ATOM 664 C CA . SER A 1 88 ? 6.131 -2.213 3.297 1.00 98.38 88 SER A CA 1
ATOM 665 C C . SER A 1 88 ? 5.967 -3.010 4.573 1.00 98.38 88 SER A C 1
ATOM 667 O O . SER A 1 88 ? 6.752 -3.911 4.862 1.00 98.38 88 SER A O 1
ATOM 669 N N . TYR A 1 89 ? 4.874 -2.744 5.272 1.00 98.44 89 TYR A N 1
ATOM 670 C CA . TYR A 1 89 ? 4.452 -3.449 6.471 1.00 98.44 89 TYR A CA 1
ATOM 671 C C . TYR A 1 89 ? 3.104 -4.100 6.234 1.00 98.44 89 TYR A C 1
ATOM 673 O O . TYR A 1 89 ? 2.273 -3.572 5.492 1.00 98.44 89 TYR A O 1
ATOM 681 N N . ARG A 1 90 ? 2.864 -5.224 6.904 1.00 98.00 90 ARG A N 1
ATOM 682 C CA . ARG A 1 90 ? 1.585 -5.916 6.822 1.00 98.00 90 ARG A CA 1
ATOM 683 C C . ARG A 1 90 ? 1.083 -6.290 8.202 1.00 98.00 90 ARG A C 1
ATOM 685 O O . ARG A 1 90 ? 1.763 -6.966 8.968 1.00 98.00 90 ARG A O 1
ATOM 692 N N . TYR A 1 91 ? -0.134 -5.858 8.489 1.00 98.25 91 TYR A N 1
ATOM 693 C CA . TYR A 1 91 ? -0.841 -6.122 9.730 1.00 98.25 91 TYR A CA 1
ATOM 694 C C . TYR A 1 91 ? -1.991 -7.087 9.484 1.00 98.25 91 TYR A C 1
ATOM 696 O O . TYR A 1 91 ? -2.641 -7.052 8.438 1.00 98.25 91 TYR A O 1
ATOM 704 N N . GLN A 1 92 ? -2.285 -7.891 10.498 1.00 98.12 92 GLN A N 1
ATOM 705 C CA . GLN A 1 92 ? -3.560 -8.573 10.649 1.00 98.12 92 GLN A CA 1
ATOM 706 C C . GLN A 1 92 ? -4.198 -8.026 11.922 1.00 98.12 92 GLN A C 1
ATOM 708 O O . GLN A 1 92 ? -3.657 -8.243 13.001 1.00 98.12 92 GLN A O 1
ATOM 713 N N . LEU A 1 93 ? -5.313 -7.312 11.792 1.00 98.75 93 LEU A N 1
ATOM 714 C CA . LEU A 1 93 ? -6.007 -6.699 12.922 1.00 98.75 93 LEU A CA 1
ATOM 715 C C . LEU A 1 93 ? -7.286 -7.475 13.225 1.00 98.75 93 LEU A C 1
ATOM 717 O O . LEU A 1 93 ? -8.130 -7.658 12.341 1.00 98.75 93 LEU A O 1
ATOM 721 N N . ALA A 1 94 ? -7.449 -7.927 14.464 1.00 98.75 94 ALA A N 1
ATOM 722 C CA . ALA A 1 94 ? -8.707 -8.483 14.953 1.00 98.75 94 ALA A CA 1
ATOM 723 C C . ALA A 1 94 ? -9.800 -7.393 15.055 1.00 98.75 94 ALA A C 1
ATOM 725 O O . ALA A 1 94 ? -9.476 -6.205 15.072 1.00 98.75 94 ALA A O 1
ATOM 726 N N . PRO A 1 95 ? -11.096 -7.755 15.124 1.00 98.81 95 PRO A N 1
ATOM 727 C CA . PRO A 1 95 ? -12.173 -6.790 15.359 1.00 98.81 95 PRO A CA 1
ATOM 728 C C . PRO A 1 95 ? -11.915 -5.920 16.597 1.00 98.81 95 PRO A C 1
ATOM 730 O O . PRO A 1 95 ? -11.646 -6.442 17.680 1.00 98.81 95 PRO A O 1
ATOM 733 N N . GLY A 1 96 ? -11.991 -4.598 16.437 1.00 98.75 96 GLY A N 1
ATOM 734 C CA . GLY A 1 96 ? -11.717 -3.618 17.493 1.00 98.75 96 GLY A CA 1
ATOM 735 C C . GLY A 1 96 ? -10.233 -3.377 17.792 1.00 98.75 96 GLY A C 1
ATOM 736 O O . GLY A 1 96 ? -9.921 -2.552 18.651 1.00 98.75 96 GLY A O 1
ATOM 737 N N . GLU A 1 97 ? -9.312 -4.072 17.121 1.00 98.75 97 GLU A N 1
ATOM 738 C CA . GLU A 1 97 ? -7.877 -3.863 17.298 1.00 98.75 97 GLU A CA 1
ATOM 739 C C . GLU A 1 97 ? -7.399 -2.612 16.554 1.00 98.75 97 GLU A C 1
ATOM 741 O O . GLU A 1 97 ? -7.798 -2.343 15.416 1.00 98.75 97 GLU A O 1
ATOM 746 N N . SER A 1 98 ? -6.485 -1.885 17.199 1.00 98.62 98 SER A N 1
ATOM 747 C CA . SER A 1 98 ? -5.782 -0.748 16.617 1.00 98.62 98 SER A CA 1
ATOM 748 C C . SER A 1 98 ? -4.275 -0.970 16.609 1.00 98.62 98 SER A C 1
ATOM 750 O O . SER A 1 98 ? -3.702 -1.557 17.537 1.00 98.62 98 SER A O 1
ATOM 752 N N . THR A 1 99 ? -3.616 -0.405 15.601 1.00 98.44 99 THR A N 1
ATOM 753 C CA . THR A 1 99 ? -2.164 -0.205 15.625 1.00 98.44 99 THR A CA 1
ATOM 754 C C . THR A 1 99 ? -1.771 0.770 16.739 1.00 98.44 99 THR A C 1
ATOM 756 O O . THR A 1 99 ? -2.615 1.493 17.276 1.00 98.44 99 THR A O 1
ATOM 759 N N . ASP A 1 100 ? -0.479 0.845 17.071 1.00 97.50 100 ASP A N 1
ATOM 760 C CA . ASP A 1 100 ? 0.033 2.060 17.713 1.00 97.50 100 ASP A CA 1
ATOM 761 C C . ASP A 1 100 ? -0.123 3.261 16.771 1.00 97.50 100 ASP A C 1
ATOM 763 O O . ASP A 1 100 ? -0.445 3.122 15.585 1.00 97.50 100 ASP A O 1
ATOM 767 N N . LEU A 1 101 ? 0.079 4.447 17.329 1.00 96.81 101 LEU A N 1
ATOM 768 C CA . LEU A 1 101 ? 0.155 5.679 16.572 1.00 96.81 101 LEU A CA 1
ATOM 769 C C . LEU A 1 101 ? 1.427 5.655 15.706 1.00 96.81 101 LEU A C 1
ATOM 771 O O . LEU A 1 101 ? 2.530 5.569 16.243 1.00 96.81 101 LEU A O 1
ATOM 775 N N . GLN A 1 102 ? 1.260 5.685 14.386 1.00 97.25 102 GLN A N 1
ATOM 776 C CA . GLN A 1 102 ? 2.336 5.570 13.402 1.00 97.25 102 GLN A CA 1
ATOM 777 C C . GLN A 1 102 ? 2.704 6.935 12.842 1.00 97.25 102 GLN A C 1
ATOM 779 O O . GLN A 1 102 ? 1.822 7.752 12.571 1.00 97.25 102 GLN A O 1
ATOM 784 N N . SER A 1 103 ? 3.995 7.159 12.616 1.00 95.56 103 SER A N 1
ATOM 785 C CA . SER A 1 103 ? 4.493 8.325 11.886 1.00 95.56 103 SER A CA 1
ATOM 786 C C . SER A 1 103 ? 5.658 7.919 10.995 1.00 95.56 103 SER A C 1
ATOM 788 O O . SER A 1 103 ? 6.552 7.184 11.425 1.00 95.56 103 SER A O 1
ATOM 790 N N . HIS A 1 104 ? 5.611 8.384 9.751 1.00 94.44 104 HIS A N 1
ATOM 791 C CA . HIS A 1 104 ? 6.563 8.058 8.701 1.00 94.44 104 HIS A CA 1
ATOM 792 C C . HIS A 1 104 ? 7.207 9.348 8.207 1.00 94.44 104 HIS A C 1
ATOM 794 O O . HIS A 1 104 ? 6.505 10.302 7.882 1.00 94.44 104 HIS A O 1
ATOM 800 N N . ILE A 1 105 ? 8.534 9.353 8.093 1.00 92.62 105 ILE A N 1
ATOM 801 C CA . ILE A 1 105 ? 9.271 10.469 7.479 1.00 92.62 105 ILE A CA 1
ATOM 802 C C . ILE A 1 105 ? 8.988 10.520 5.967 1.00 92.62 105 ILE A C 1
ATOM 804 O O . ILE A 1 105 ? 8.996 11.574 5.343 1.00 92.62 105 ILE A O 1
ATOM 808 N N . ASN A 1 106 ? 8.693 9.363 5.373 1.00 93.06 106 ASN A N 1
ATOM 809 C CA . ASN A 1 106 ? 8.296 9.211 3.979 1.00 93.06 106 ASN A CA 1
ATOM 810 C C . ASN A 1 106 ? 6.762 9.236 3.829 1.00 93.06 106 ASN A C 1
ATOM 812 O O . ASN A 1 106 ? 6.058 8.834 4.756 1.00 93.06 106 ASN A O 1
ATOM 816 N N . PRO A 1 107 ? 6.215 9.637 2.664 1.00 94.50 107 PRO A N 1
ATOM 817 C CA . PRO A 1 107 ? 4.792 9.482 2.390 1.00 94.50 107 PRO A CA 1
ATOM 818 C C . PRO A 1 107 ? 4.405 8.002 2.418 1.00 94.50 107 PRO A C 1
ATOM 820 O O . PRO A 1 107 ? 5.156 7.140 1.938 1.00 94.50 107 PRO A O 1
ATOM 823 N N . SER A 1 108 ? 3.215 7.711 2.944 1.00 95.69 108 SER A N 1
ATOM 824 C CA . SER A 1 108 ? 2.729 6.340 3.075 1.00 95.69 108 SER A CA 1
ATOM 825 C C . SER A 1 108 ? 1.318 6.132 2.525 1.00 95.69 108 SER A C 1
ATOM 827 O O . SER A 1 108 ? 0.509 7.051 2.390 1.00 95.69 108 SER A O 1
ATOM 829 N N . PHE A 1 109 ? 1.023 4.884 2.182 1.00 96.88 109 PHE A N 1
ATOM 830 C CA . PHE A 1 109 ? -0.250 4.429 1.650 1.00 96.88 109 PHE A CA 1
ATOM 831 C C . PHE A 1 109 ? -0.749 3.295 2.524 1.00 96.88 109 PHE A C 1
ATOM 833 O O . PHE A 1 109 ? -0.140 2.226 2.572 1.00 96.88 109 PHE A O 1
ATOM 840 N N . VAL A 1 110 ? -1.878 3.517 3.182 1.00 98.44 110 VAL A N 1
ATOM 841 C CA . VAL A 1 110 ? -2.581 2.474 3.924 1.00 98.44 110 VAL A CA 1
ATOM 842 C C . VAL A 1 110 ? -3.592 1.837 2.988 1.00 98.44 110 VAL A C 1
ATOM 844 O O . VAL A 1 110 ? -4.426 2.544 2.429 1.00 98.44 110 VAL A O 1
ATOM 847 N N . ILE A 1 111 ? -3.527 0.523 2.813 1.00 98.75 111 ILE A N 1
ATOM 848 C CA . ILE A 1 111 ? -4.388 -0.242 1.911 1.00 98.75 111 ILE A CA 1
ATOM 849 C C . ILE A 1 111 ? -5.101 -1.321 2.719 1.00 98.75 111 ILE A C 1
ATOM 851 O O . ILE A 1 111 ? -4.460 -2.117 3.409 1.00 98.75 111 ILE A O 1
ATOM 855 N N . LEU A 1 112 ? -6.426 -1.382 2.596 1.00 98.81 112 LEU A N 1
ATOM 856 C CA . LEU A 1 112 ? -7.211 -2.494 3.111 1.00 98.81 112 LEU A CA 1
ATOM 857 C C . LEU A 1 112 ? -7.028 -3.696 2.174 1.00 98.81 112 LEU A C 1
ATOM 859 O O . LEU A 1 112 ? -7.536 -3.718 1.059 1.00 98.81 112 LEU A O 1
ATOM 863 N N . GLY A 1 113 ? -6.232 -4.678 2.590 1.00 98.31 113 GLY A N 1
ATOM 864 C CA . GLY A 1 113 ? -5.815 -5.804 1.753 1.00 98.31 113 GLY A CA 1
ATOM 865 C C . GLY A 1 113 ? -6.847 -6.927 1.636 1.00 98.31 113 GLY A C 1
ATOM 866 O O . GLY A 1 113 ? -6.801 -7.687 0.669 1.00 98.31 113 GLY A O 1
ATOM 867 N N . SER A 1 114 ? -7.755 -7.051 2.606 1.00 98.38 114 SER A N 1
ATOM 868 C CA . SER A 1 114 ? -8.832 -8.050 2.647 1.00 98.38 114 SER A CA 1
ATOM 869 C C . SER A 1 114 ? -10.201 -7.384 2.761 1.00 98.38 114 SER A C 1
ATOM 871 O O . SER A 1 114 ? -10.287 -6.203 3.071 1.00 98.38 114 SER A O 1
ATOM 873 N N . GLU A 1 115 ? -11.282 -8.144 2.579 1.00 97.62 115 GLU A N 1
ATOM 874 C CA . GLU A 1 115 ? -12.624 -7.651 2.916 1.00 97.62 115 GLU A CA 1
ATOM 875 C C . GLU A 1 115 ? -12.725 -7.294 4.408 1.00 97.62 115 GLU A C 1
ATOM 877 O O . GLU A 1 115 ? -12.028 -7.883 5.245 1.00 97.62 115 GLU A O 1
ATOM 882 N N . GLY A 1 116 ? -13.594 -6.334 4.725 1.00 97.81 116 GLY A N 1
ATOM 883 C CA . GLY A 1 116 ? -13.850 -5.849 6.078 1.00 97.81 116 GLY A CA 1
ATOM 884 C C . GLY A 1 116 ? -13.953 -4.328 6.134 1.00 97.81 116 GLY A C 1
ATOM 885 O O . GLY A 1 116 ? -14.138 -3.674 5.113 1.00 97.81 116 GLY A O 1
ATOM 886 N N . LEU A 1 117 ? -13.843 -3.770 7.339 1.00 98.62 117 LEU A N 1
ATOM 887 C CA . LEU A 1 117 ? -13.998 -2.338 7.577 1.00 98.62 117 LEU A CA 1
ATOM 888 C C . LEU A 1 117 ? -12.871 -1.825 8.474 1.00 98.62 117 LEU A C 1
ATOM 890 O O . LEU A 1 117 ? -12.699 -2.290 9.602 1.00 98.62 117 LEU A O 1
ATOM 894 N N . ALA A 1 118 ? -12.118 -0.847 7.985 1.00 98.75 118 ALA A N 1
ATOM 895 C CA . ALA A 1 118 ? -11.037 -0.218 8.728 1.00 98.75 118 ALA A CA 1
ATOM 896 C C . ALA A 1 118 ? -11.136 1.305 8.669 1.00 98.75 118 ALA A C 1
ATOM 898 O O . ALA A 1 118 ? -11.504 1.889 7.652 1.00 98.75 118 ALA A O 1
ATOM 899 N N . HIS A 1 119 ? -10.772 1.961 9.763 1.00 98.75 119 HIS A N 1
ATOM 900 C CA . HIS A 1 119 ? -10.640 3.410 9.844 1.00 98.75 119 HIS A CA 1
ATOM 901 C C . HIS A 1 119 ? -9.165 3.786 9.914 1.00 98.75 119 HIS A C 1
ATOM 903 O O . HIS A 1 119 ? -8.399 3.192 10.671 1.00 98.75 119 HIS A O 1
ATOM 909 N N . VAL A 1 120 ? -8.778 4.787 9.126 1.00 98.50 120 VAL A N 1
ATOM 910 C CA . VAL A 1 120 ? -7.469 5.440 9.187 1.00 98.50 120 VAL A CA 1
ATOM 911 C C . VAL A 1 120 ? -7.679 6.845 9.735 1.00 98.50 120 VAL A C 1
ATOM 913 O O . VAL A 1 120 ? -8.163 7.738 9.030 1.00 98.50 120 VAL A O 1
ATOM 916 N N . SER A 1 121 ? -7.325 7.029 11.000 1.00 98.00 121 SER A N 1
ATOM 917 C CA . SER A 1 121 ? -7.623 8.231 11.777 1.00 98.00 121 SER A CA 1
ATOM 918 C C . SER A 1 121 ? -6.370 9.071 11.972 1.00 98.00 121 SER A C 1
ATOM 920 O O . SER A 1 121 ? -5.316 8.554 12.336 1.00 98.00 121 SER A O 1
ATOM 922 N N . ARG A 1 122 ? -6.478 10.374 11.718 1.00 94.38 122 ARG A N 1
ATOM 923 C CA . ARG A 1 122 ? -5.409 11.360 11.928 1.00 94.38 122 ARG A CA 1
ATOM 924 C C . ARG A 1 122 ? -5.558 12.018 13.295 1.00 94.38 122 ARG A C 1
ATOM 926 O O . ARG A 1 122 ? -6.654 12.061 13.852 1.00 94.38 122 ARG A O 1
ATOM 933 N N . GLU A 1 123 ? -4.475 12.602 13.798 1.00 89.81 123 GLU A N 1
ATOM 934 C CA . GLU A 1 123 ? -4.496 13.357 15.062 1.00 89.81 123 GLU A CA 1
ATOM 935 C C . GLU A 1 123 ? -5.423 14.583 15.026 1.00 89.81 123 GLU A C 1
ATOM 937 O O . GLU A 1 123 ? -5.970 14.972 16.055 1.00 89.81 123 GLU A O 1
ATOM 942 N N . ASP A 1 124 ? -5.658 15.165 13.844 1.00 88.94 124 ASP A N 1
ATOM 943 C CA . ASP A 1 124 ? -6.581 16.293 13.655 1.00 88.94 124 ASP A CA 1
ATOM 944 C C . ASP A 1 124 ? -8.070 15.890 13.679 1.00 88.94 124 ASP A C 1
ATOM 946 O O . ASP A 1 124 ? -8.950 16.721 13.452 1.00 88.94 124 ASP A O 1
ATOM 950 N N . GLY A 1 125 ? -8.361 14.616 13.963 1.00 89.19 125 GLY A N 1
ATOM 951 C CA . GLY A 1 125 ? -9.708 14.060 14.063 1.00 89.19 125 GLY A CA 1
ATOM 952 C C . GLY A 1 125 ? -10.320 13.650 12.723 1.00 89.19 125 GLY A C 1
ATOM 953 O O . GLY A 1 125 ? -11.412 13.077 12.705 1.00 89.19 125 GLY A O 1
ATOM 954 N N . VAL A 1 126 ? -9.643 13.889 11.593 1.00 94.38 126 VAL A N 1
ATOM 955 C CA . VAL A 1 126 ? -10.132 13.439 10.285 1.00 94.38 126 VAL A CA 1
ATOM 956 C C . VAL A 1 126 ? -9.913 11.935 10.138 1.00 94.38 126 VAL A C 1
ATOM 958 O O . VAL A 1 126 ? -8.788 11.438 10.220 1.00 94.38 126 VAL A O 1
ATOM 961 N N . THR A 1 127 ? -11.000 11.218 9.858 1.00 97.19 127 THR A N 1
ATOM 962 C CA . THR A 1 127 ? -11.004 9.764 9.663 1.00 97.19 127 THR A CA 1
ATOM 963 C C . THR A 1 127 ? -11.364 9.416 8.226 1.00 97.19 127 THR A C 1
ATOM 965 O O . THR A 1 127 ? -12.336 9.935 7.674 1.00 97.19 127 THR A O 1
ATOM 968 N N . ARG A 1 128 ? -10.581 8.522 7.619 1.00 97.88 128 ARG A N 1
ATOM 969 C CA . ARG A 1 128 ? -10.906 7.883 6.343 1.00 97.88 128 ARG A CA 1
ATOM 970 C C . ARG A 1 128 ? -11.377 6.459 6.612 1.00 97.88 128 ARG A C 1
ATOM 972 O O . ARG A 1 128 ? -10.621 5.658 7.148 1.00 97.88 128 ARG A O 1
ATOM 979 N N . GLU A 1 129 ? -12.603 6.154 6.214 1.00 98.44 129 GLU A N 1
ATOM 980 C CA . GLU A 1 129 ? -13.119 4.787 6.198 1.00 98.44 129 GLU A CA 1
ATOM 981 C C . GLU A 1 129 ? -12.658 4.057 4.932 1.00 98.44 129 GLU A C 1
ATOM 983 O O . GLU A 1 129 ? -12.679 4.638 3.843 1.00 98.44 129 GLU A O 1
ATOM 988 N N . LEU A 1 130 ? -12.220 2.812 5.114 1.00 98.62 130 LEU A N 1
ATOM 989 C CA . LEU A 1 130 ? -11.903 1.833 4.083 1.00 98.62 130 LEU A CA 1
ATOM 990 C C . LEU A 1 130 ? -12.869 0.656 4.278 1.00 98.62 130 LEU A C 1
ATOM 992 O O . LEU A 1 130 ? -12.771 -0.045 5.285 1.00 98.62 130 LEU A O 1
ATOM 996 N N . ALA A 1 131 ? -13.817 0.472 3.364 1.00 97.88 131 ALA A N 1
ATOM 997 C CA . ALA A 1 131 ? -14.936 -0.466 3.511 1.00 97.88 131 ALA A CA 1
ATOM 998 C C . ALA A 1 131 ? -14.864 -1.685 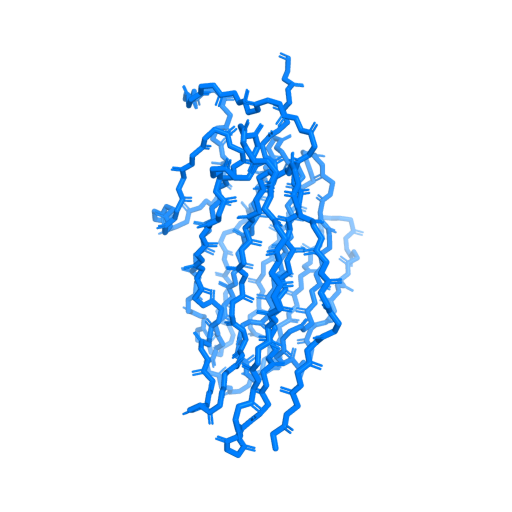2.581 1.00 97.88 131 ALA A C 1
ATOM 1000 O O . ALA A 1 131 ? -15.683 -2.598 2.692 1.00 97.88 131 ALA A O 1
ATOM 1001 N N . HIS A 1 132 ? -13.899 -1.702 1.658 1.00 96.31 132 HIS A N 1
ATOM 1002 C CA . HIS A 1 132 ? -13.716 -2.779 0.690 1.00 96.31 132 HIS A CA 1
ATOM 1003 C C . HIS A 1 132 ? -12.237 -3.071 0.443 1.00 96.31 132 HIS A C 1
ATOM 1005 O O . HIS A 1 132 ? -11.385 -2.179 0.517 1.00 96.31 132 HIS A O 1
ATOM 1011 N N . ALA A 1 133 ? -11.933 -4.322 0.093 1.00 97.62 133 ALA A N 1
ATOM 1012 C CA . ALA A 1 133 ? -10.578 -4.716 -0.265 1.00 97.62 133 ALA A CA 1
ATOM 1013 C C . ALA A 1 133 ? -10.061 -3.893 -1.464 1.00 97.62 133 ALA A C 1
ATOM 1015 O O . ALA A 1 133 ? -10.694 -3.813 -2.519 1.00 97.62 133 ALA A O 1
ATOM 1016 N N . GLY A 1 134 ? -8.879 -3.301 -1.311 1.00 97.69 134 GLY A N 1
ATOM 1017 C CA . GLY A 1 134 ? -8.246 -2.401 -2.273 1.00 97.69 134 GLY A CA 1
ATOM 1018 C C . GLY A 1 134 ? -8.590 -0.922 -2.092 1.00 97.69 134 GLY A C 1
ATOM 1019 O O . GLY A 1 134 ? -8.014 -0.086 -2.788 1.00 97.69 134 GLY A O 1
ATOM 1020 N N . GLU A 1 135 ? -9.461 -0.559 -1.146 1.00 98.31 135 GLU A N 1
ATOM 1021 C CA . GLU A 1 135 ? -9.565 0.837 -0.722 1.00 98.31 135 GLU A CA 1
ATOM 1022 C C . GLU A 1 135 ? -8.324 1.269 0.058 1.00 98.31 135 GLU A C 1
ATOM 1024 O O . GLU A 1 135 ? -7.665 0.475 0.735 1.00 98.31 135 GLU A O 1
ATOM 1029 N N . TRP A 1 136 ? -7.988 2.553 -0.054 1.00 98.25 136 TRP A N 1
ATOM 1030 C CA . TRP A 1 136 ? -6.729 3.073 0.454 1.00 98.25 136 TRP A CA 1
ATOM 1031 C C . T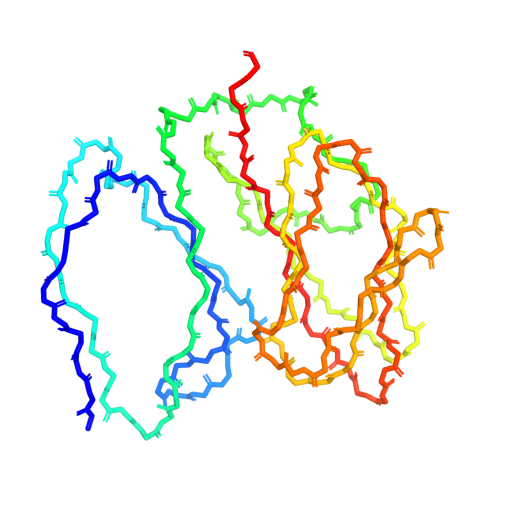RP A 1 136 ? -6.823 4.517 0.956 1.00 98.25 136 TRP A C 1
ATOM 1033 O O . TRP A 1 136 ? -7.774 5.253 0.666 1.00 98.25 136 TRP A O 1
ATOM 1043 N N . ALA A 1 137 ? -5.806 4.920 1.718 1.00 97.56 137 ALA A N 1
ATOM 1044 C CA . ALA A 1 137 ? -5.606 6.273 2.218 1.00 97.56 137 ALA A CA 1
ATOM 1045 C C . ALA A 1 137 ? -4.139 6.710 2.049 1.00 97.56 137 ALA A C 1
ATOM 1047 O O . ALA A 1 137 ? -3.230 6.026 2.514 1.00 97.56 137 ALA A O 1
ATOM 1048 N N . TRP A 1 138 ? -3.921 7.874 1.429 1.00 95.50 138 TRP A N 1
ATOM 1049 C CA . TRP A 1 138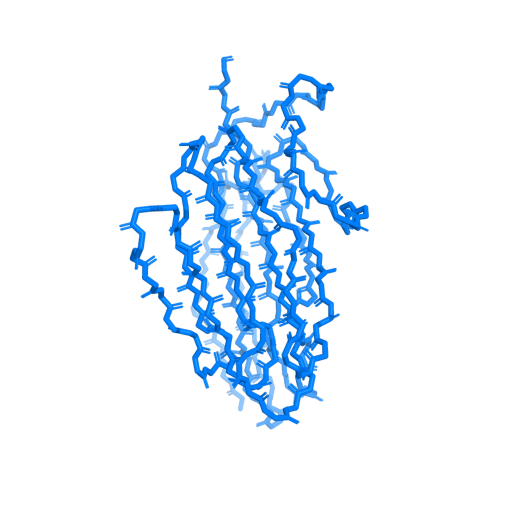 ? -2.616 8.554 1.357 1.00 95.50 138 TRP A CA 1
ATOM 1050 C C . TRP A 1 138 ? -2.300 9.285 2.652 1.00 95.50 138 TRP A C 1
ATOM 1052 O O . TRP A 1 138 ? -3.167 10.027 3.124 1.00 95.50 138 TRP A O 1
ATOM 1062 N N . ARG A 1 139 ? -1.087 9.159 3.191 1.00 95.31 139 ARG A N 1
ATOM 1063 C CA . ARG A 1 139 ? -0.558 9.946 4.313 1.00 95.31 139 ARG A CA 1
ATOM 1064 C C . ARG A 1 139 ? 0.645 10.761 3.846 1.00 95.31 139 ARG A C 1
ATOM 1066 O O . ARG A 1 139 ? 1.567 10.227 3.234 1.00 95.31 139 ARG A O 1
ATOM 1073 N N . GLU A 1 140 ? 0.608 12.052 4.156 1.00 93.00 140 GLU A N 1
ATOM 1074 C CA . GLU A 1 140 ? 1.738 12.947 3.915 1.00 93.00 140 GLU A CA 1
ATOM 1075 C C . GLU A 1 140 ? 2.929 12.579 4.807 1.00 93.00 140 GLU A C 1
ATOM 1077 O O . GLU A 1 140 ? 2.763 11.924 5.838 1.00 93.00 140 GLU A O 1
ATOM 1082 N N . GLN A 1 141 ? 4.115 13.051 4.423 1.00 92.31 141 GLN A N 1
ATOM 1083 C CA . GLN A 1 141 ? 5.314 12.988 5.263 1.00 92.31 141 GLN A CA 1
ATOM 1084 C C . GLN A 1 141 ? 5.044 13.586 6.644 1.00 92.31 141 GLN A C 1
ATOM 1086 O O . GLN A 1 141 ? 4.311 14.572 6.767 1.00 92.31 141 GLN A O 1
ATOM 1091 N N . ASP A 1 142 ? 5.618 12.964 7.670 1.00 90.69 142 ASP A N 1
ATOM 1092 C CA . ASP A 1 142 ? 5.495 13.326 9.084 1.00 90.69 142 ASP A CA 1
ATOM 1093 C C . ASP A 1 142 ? 4.044 13.370 9.604 1.00 90.69 142 ASP A C 1
ATOM 1095 O O . ASP A 1 142 ? 3.785 13.802 10.730 1.00 90.69 142 ASP A O 1
ATOM 1099 N N . SER A 1 143 ? 3.068 12.899 8.815 1.00 92.19 143 SER A N 1
ATOM 1100 C CA . SER A 1 143 ? 1.681 12.802 9.252 1.00 92.19 143 SER A CA 1
ATOM 1101 C C . SER A 1 143 ? 1.520 11.600 10.164 1.00 92.19 143 SER A C 1
ATOM 1103 O O . SER A 1 143 ? 1.673 10.451 9.750 1.00 92.19 143 SER A O 1
ATOM 1105 N N . THR A 1 144 ? 1.065 11.868 11.377 1.00 96.00 144 THR A N 1
ATOM 1106 C CA . THR A 1 144 ? 0.748 10.835 12.350 1.00 96.00 144 THR A CA 1
ATOM 1107 C C . THR A 1 144 ? -0.671 10.284 12.151 1.00 96.00 144 THR A C 1
ATOM 1109 O O . THR A 1 144 ? -1.618 11.041 11.898 1.00 96.00 144 THR A O 1
ATOM 1112 N N . TYR A 1 145 ? -0.842 8.964 12.245 1.00 97.88 145 TYR A N 1
ATOM 1113 C CA . TYR A 1 145 ? -2.142 8.302 12.107 1.00 97.88 145 TYR A CA 1
ATOM 1114 C C . TYR A 1 145 ? -2.222 6.976 12.874 1.00 97.88 145 TYR A C 1
ATOM 1116 O O . TYR A 1 145 ? -1.215 6.385 13.250 1.00 97.88 145 TYR A O 1
ATOM 1124 N N . GLN A 1 146 ? -3.443 6.496 13.097 1.00 98.19 146 GLN A N 1
ATOM 1125 C CA . GLN A 1 146 ? -3.732 5.178 13.658 1.00 98.19 146 GLN A CA 1
ATOM 1126 C C . GLN A 1 146 ? -4.684 4.428 12.730 1.00 98.19 146 GLN A C 1
ATOM 1128 O O . GLN A 1 146 ? -5.556 5.031 12.101 1.00 98.19 146 GLN A O 1
ATOM 1133 N N . ILE A 1 147 ? -4.518 3.110 12.654 1.00 98.62 147 ILE A N 1
ATOM 1134 C CA . ILE A 1 147 ? -5.407 2.232 11.901 1.00 98.62 147 ILE A CA 1
ATOM 1135 C C . ILE A 1 147 ? -6.189 1.383 12.896 1.00 98.62 147 ILE A C 1
ATOM 1137 O O . ILE A 1 147 ? -5.589 0.745 13.762 1.00 98.62 147 ILE A O 1
ATOM 1141 N N . THR A 1 148 ? -7.509 1.350 12.749 1.00 98.75 148 THR A N 1
ATOM 1142 C CA . THR A 1 148 ? -8.408 0.555 13.590 1.00 98.75 148 THR A CA 1
ATOM 1143 C C . THR A 1 148 ? -9.282 -0.328 12.720 1.00 98.75 148 THR A C 1
ATOM 1145 O O . THR A 1 148 ? -9.918 0.156 11.785 1.00 98.75 148 THR A O 1
ATOM 1148 N N . ASN A 1 149 ? -9.363 -1.614 13.047 1.00 98.81 149 ASN A N 1
ATOM 1149 C CA . ASN A 1 149 ? -10.416 -2.468 12.517 1.00 98.81 149 ASN A CA 1
ATOM 1150 C C . ASN A 1 149 ? -11.718 -2.172 13.270 1.00 98.81 149 ASN A C 1
ATOM 1152 O O . ASN A 1 149 ? -11.852 -2.508 14.446 1.00 98.81 149 ASN A O 1
ATOM 1156 N N . VAL A 1 150 ? -12.670 -1.536 12.593 1.00 98.69 150 VAL A N 1
ATOM 1157 C CA . VAL A 1 150 ? -13.978 -1.175 13.166 1.00 98.69 150 VAL A CA 1
ATOM 1158 C C . VAL A 1 150 ? -15.096 -2.118 12.708 1.00 98.69 150 VAL A C 1
ATOM 1160 O O . VAL A 1 150 ? -16.259 -1.908 13.049 1.00 98.69 150 VAL A O 1
ATOM 1163 N N . GLY A 1 151 ? -14.753 -3.144 11.925 1.00 98.31 151 GLY A N 1
ATOM 1164 C CA . GLY A 1 151 ? -15.657 -4.213 11.521 1.00 98.31 151 GLY A CA 1
ATOM 1165 C C . GLY A 1 151 ? -15.762 -5.337 12.554 1.00 98.31 151 GLY A C 1
ATOM 1166 O O . GLY A 1 151 ? -15.243 -5.257 13.668 1.00 98.31 151 GLY A O 1
ATOM 1167 N N . ASP A 1 152 ? -16.438 -6.414 12.159 1.00 98.19 152 ASP A N 1
ATOM 1168 C CA . ASP A 1 152 ? -16.688 -7.612 12.968 1.00 98.19 152 ASP A CA 1
ATOM 1169 C C . ASP A 1 152 ? -15.853 -8.834 12.540 1.00 98.19 152 ASP A C 1
ATOM 1171 O O . ASP A 1 152 ? -15.871 -9.868 13.212 1.00 98.19 152 ASP A O 1
ATOM 1175 N N . THR A 1 153 ? -15.059 -8.711 11.473 1.00 97.94 153 THR A N 1
ATOM 1176 C CA . THR A 1 153 ? -14.118 -9.737 11.000 1.00 97.94 153 THR A CA 1
ATOM 1177 C C . THR A 1 153 ? -12.672 -9.241 11.034 1.00 97.94 153 THR A C 1
ATOM 1179 O O . THR A 1 153 ? -12.437 -8.044 10.873 1.00 97.94 153 THR A O 1
ATOM 1182 N N . PRO A 1 154 ? -11.669 -10.124 11.202 1.00 98.56 154 PRO A N 1
ATOM 1183 C CA . PRO A 1 154 ? -10.270 -9.731 11.066 1.00 98.56 154 PRO A CA 1
ATOM 1184 C C . PRO A 1 154 ? -9.965 -9.141 9.682 1.00 98.56 154 PRO A C 1
ATOM 1186 O O . PRO A 1 154 ? -10.453 -9.661 8.680 1.00 98.56 154 PRO A O 1
ATOM 1189 N N . VAL A 1 155 ? -9.112 -8.115 9.624 1.00 98.75 155 VAL A N 1
ATOM 1190 C CA . VAL A 1 155 ? -8.693 -7.465 8.369 1.00 98.75 155 VAL A CA 1
ATOM 1191 C C . VAL 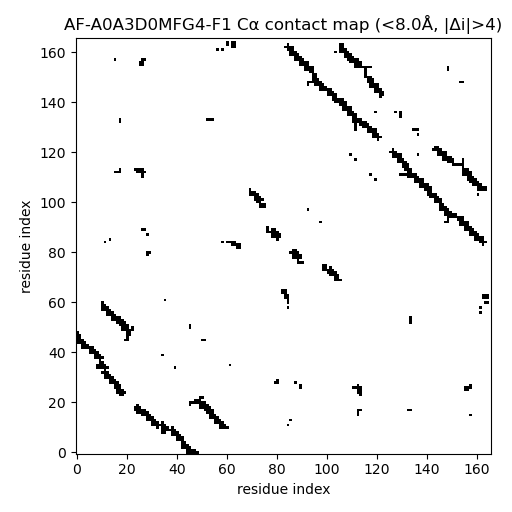A 1 155 ? -7.181 -7.493 8.186 1.00 98.75 155 VAL A C 1
ATOM 1193 O O . VAL A 1 155 ? -6.428 -7.352 9.150 1.00 98.75 155 VAL A O 1
ATOM 1196 N N . ALA A 1 156 ? -6.737 -7.664 6.943 1.00 98.56 156 ALA A N 1
ATOM 1197 C CA . ALA A 1 156 ? -5.348 -7.478 6.551 1.00 98.56 156 ALA A CA 1
ATOM 1198 C C . ALA A 1 156 ? -5.140 -6.038 6.070 1.00 98.56 156 ALA A C 1
ATOM 1200 O O . ALA A 1 156 ? -5.872 -5.571 5.197 1.00 98.56 156 ALA A O 1
ATOM 1201 N N . ILE A 1 157 ? -4.135 -5.351 6.608 1.00 98.69 157 ILE A N 1
ATOM 1202 C CA . ILE A 1 157 ? -3.764 -3.990 6.207 1.00 98.69 157 ILE A CA 1
ATOM 1203 C C . ILE A 1 157 ? -2.325 -3.993 5.716 1.00 98.69 157 ILE A C 1
ATOM 1205 O O . ILE A 1 157 ? -1.447 -4.529 6.391 1.00 98.69 157 ILE A O 1
ATOM 1209 N N . THR A 1 158 ? -2.079 -3.348 4.584 1.00 98.62 158 THR A N 1
ATOM 1210 C CA . THR A 1 158 ? -0.729 -3.100 4.078 1.00 98.62 158 THR A CA 1
ATOM 1211 C C . THR A 1 158 ? -0.425 -1.614 4.189 1.00 98.62 158 THR A C 1
ATOM 1213 O O . THR A 1 158 ? -1.239 -0.786 3.784 1.00 98.62 158 THR A O 1
ATOM 1216 N N . VAL A 1 159 ? 0.736 -1.273 4.741 1.00 98.50 159 VAL A N 1
ATOM 1217 C CA . VAL A 1 159 ? 1.246 0.099 4.807 1.00 98.50 159 VAL A CA 1
ATOM 1218 C C . VAL A 1 159 ? 2.501 0.170 3.954 1.00 98.50 159 VAL A C 1
ATOM 1220 O O . VAL A 1 159 ? 3.524 -0.401 4.323 1.00 98.50 159 VAL A O 1
ATOM 1223 N N . ASN A 1 160 ? 2.417 0.856 2.818 1.00 98.31 160 ASN A N 1
ATOM 1224 C CA . ASN A 1 160 ? 3.539 1.058 1.905 1.00 98.31 160 ASN A CA 1
ATOM 1225 C C . ASN A 1 160 ? 4.113 2.463 2.080 1.00 98.31 160 ASN A C 1
ATOM 1227 O O . ASN A 1 160 ? 3.360 3.427 2.055 1.00 98.31 160 ASN A O 1
ATOM 1231 N N . GLU A 1 161 ? 5.427 2.598 2.157 1.00 96.19 161 GLU A N 1
ATOM 1232 C CA . GLU A 1 161 ? 6.157 3.860 2.058 1.00 96.19 161 GLU A CA 1
ATOM 1233 C C . GLU A 1 161 ? 6.826 3.985 0.689 1.00 96.19 161 GLU A C 1
ATOM 1235 O O . GLU A 1 161 ? 7.455 3.034 0.211 1.00 96.19 161 GLU A O 1
ATOM 1240 N N . GLY A 1 162 ? 6.753 5.177 0.092 1.00 95.06 162 GLY A N 1
ATOM 1241 C CA . GLY A 1 162 ? 7.646 5.577 -0.997 1.00 95.06 162 GLY A CA 1
ATOM 1242 C C . GLY A 1 162 ? 8.835 6.342 -0.422 1.00 95.06 162 GLY A C 1
ATOM 1243 O O . GLY A 1 162 ? 8.663 7.475 0.018 1.00 95.06 162 GLY A O 1
ATOM 1244 N N . ARG A 1 163 ? 10.022 5.730 -0.391 1.00 93.69 163 ARG A N 1
ATOM 1245 C CA . ARG A 1 163 ? 11.213 6.297 0.260 1.00 93.69 163 ARG A CA 1
ATOM 1246 C C . ARG A 1 163 ? 11.784 7.445 -0.567 1.00 93.69 163 ARG A C 1
ATOM 1248 O O . ARG A 1 163 ? 12.353 7.228 -1.635 1.00 93.69 163 ARG A O 1
ATOM 1255 N N . LEU A 1 164 ? 11.632 8.670 -0.069 1.00 85.50 164 LEU A N 1
ATOM 1256 C CA . LEU A 1 164 ? 12.035 9.872 -0.786 1.00 85.50 164 LEU A CA 1
ATOM 1257 C C . LEU A 1 164 ? 13.534 10.147 -0.671 1.00 85.50 164 LEU A C 1
ATOM 1259 O O . LEU A 1 164 ? 14.219 9.734 0.262 1.00 85.50 164 LEU A O 1
ATOM 1263 N N . GLN A 1 165 ? 14.028 10.894 -1.656 1.00 63.78 165 GLN A N 1
ATOM 1264 C CA . GLN A 1 165 ? 15.364 11.471 -1.647 1.00 63.78 165 GLN A CA 1
ATOM 1265 C C . GLN A 1 165 ? 15.380 12.605 -0.612 1.00 63.78 165 GLN A C 1
ATOM 1267 O O . GLN A 1 165 ? 14.665 13.589 -0.799 1.00 63.78 165 GLN A O 1
ATOM 1272 N N . GLN A 1 166 ? 16.155 12.456 0.463 1.00 56.50 166 GLN A N 1
ATOM 1273 C CA . GLN A 1 166 ? 16.544 13.585 1.315 1.00 56.50 166 GLN A CA 1
ATOM 1274 C C . GLN A 1 166 ? 17.856 14.185 0.815 1.00 56.50 166 GLN A C 1
ATOM 1276 O O . GLN A 1 166 ? 18.752 13.393 0.439 1.00 56.50 166 GLN A O 1
#

Secondary structure (DSSP, 8-state):
-EEPPPEEE-SEEEEEEEEETTEEEEEEEEEE-GGGTS-EEE--EE-SSS--EEEEEEE-S------GGG--BS--S--SEE-SSEEEEEEEE-TT-BPPPBB-SS-EEEEE-SSS-EEEEETTS-EEEE-STT-EEEE-TT--EEEEE-SSS-EEEEEEEE----

Solvent-accessible surface area (backbone atoms only — not comparable to full-atom values): 8842 Å² total; per-residue (Å²): 101,53,67,52,73,77,47,73,42,60,36,26,33,42,37,33,31,26,24,32,40,93,39,79,47,45,27,45,75,51,73,45,57,63,23,52,80,47,71,44,75,47,66,55,73,38,74,42,90,35,63,71,39,70,50,75,49,74,40,92,66,95,48,42,81,87,59,86,88,64,60,59,45,46,71,91,63,74,64,80,40,76,57,39,47,37,38,29,34,70,47,78,33,47,52,72,32,60,59,51,66,27,33,28,69,33,36,34,38,42,30,30,10,28,61,41,33,34,37,45,35,33,85,89,69,56,66,45,79,30,70,41,53,65,32,67,48,84,39,58,54,66,44,49,34,34,44,32,24,74,33,89,51,61,32,25,37,21,40,38,32,52,48,68,90,127

pLDDT: mean 95.42, std 5.0, range [56.5, 98.81]

Nearest PDB structures (foldseek):
  3lag-assembly1_A  TM=7.928E-01  e=7.202E-06  Rhodopseudomonas palustris CGA009
  2fqp-assembly2_C  TM=7.405E-01  e=4.203E-06  Bordetella pertussis Tohama I
  3h8u-assembly1_B  TM=7.940E-01  e=9.552E-05  Klebsiella pneumoniae subsp. pneumoniae MGH 78578
  3h8u-assembly1_A  TM=7.710E-01  e=5.648E-04  Klebsiella pneumoniae subsp. pneumoniae MGH 78578
  2q30-assembly1_A  TM=6.711E-01  e=1.064E-04  Oleidesulfovibrio alaskensis G20

Foldseek 3Di:
DDKDDKDKAQFKKKKFWLAAQVGGPQRDIDIDHCSVVPMDIDMDDGPHDDDGDMDMDTAPDPFADDDPVFDKPQDPDAFPDDDRFKTKDKDKAAAFGKGGWIAGQFKKKKFFSYAAWKWKAFPVGDIDIDHGGGDMDIDHGRTIIMMTRNGNGITMMMMMGGDDDD